Protein AF-A0AB35NIS7-F1 (afdb_monomer_lite)

Foldseek 3Di:
DDDDPVRVVVLLVVVLVLCLVLPLVPCNVPPPDDSCPCVVVSVVLVVCLLVVHDLVVQLVSQVCCCCPVVNHDDDPVSSVSSSVSSVVSNVVCVVPPNVVPD

Sequence (102 aa):
MRLTKELSRQRWSEMRDLWCEWDPIGVMSQDEWPRDEYDSYLGPTLRLLEADASADEIIKYLAFVEIEYIGMSDTVSASIQRQEFAQKLQNWYATKWHDTIS

Structure (mmCIF, N/CA/C/O backbone):
data_AF-A0AB35NIS7-F1
#
_entry.id   AF-A0AB35NIS7-F1
#
loop_
_atom_site.group_PDB
_atom_site.id
_atom_site.type_symbol
_atom_site.label_atom_id
_atom_site.label_alt_id
_atom_site.label_comp_id
_atom_site.label_asym_id
_atom_site.label_entity_id
_atom_site.label_seq_id
_atom_site.pdbx_PDB_ins_code
_atom_site.Cartn_x
_atom_site.Cartn_y
_atom_site.Cartn_z
_atom_site.occupancy
_atom_site.B_iso_or_equiv
_atom_site.auth_seq_id
_atom_site.auth_comp_id
_atom_site.auth_asym_id
_atom_site.auth_atom_id
_atom_site.pdbx_PDB_model_num
ATOM 1 N N . MET A 1 1 ? -14.916 -6.446 15.573 1.00 55.81 1 MET A N 1
ATOM 2 C CA . MET A 1 1 ? -16.131 -5.851 14.955 1.00 55.81 1 MET A CA 1
ATOM 3 C C . MET A 1 1 ? -16.107 -6.119 13.448 1.00 55.81 1 MET A C 1
ATOM 5 O O . MET A 1 1 ? -15.035 -6.111 12.862 1.00 55.81 1 MET A O 1
ATOM 9 N N . ARG A 1 2 ? -17.235 -6.442 12.791 1.00 68.50 2 ARG A N 1
ATOM 10 C CA . ARG A 1 2 ? -17.250 -6.627 11.321 1.00 68.50 2 ARG A CA 1
ATOM 11 C C . ARG A 1 2 ? -17.493 -5.282 10.644 1.00 68.50 2 ARG A C 1
ATOM 13 O O . ARG A 1 2 ? -18.482 -4.625 10.961 1.00 68.50 2 ARG A O 1
ATOM 20 N N . LEU A 1 3 ? -16.633 -4.912 9.696 1.00 80.44 3 LEU A N 1
ATOM 21 C CA . LEU A 1 3 ? -16.849 -3.738 8.853 1.00 80.44 3 LEU A CA 1
ATOM 22 C C . LEU A 1 3 ? -18.197 -3.829 8.133 1.00 80.44 3 LEU A C 1
ATOM 24 O O . LEU A 1 3 ? -18.606 -4.896 7.665 1.00 80.44 3 LEU A O 1
ATOM 28 N N . THR A 1 4 ? -18.879 -2.692 8.014 1.00 88.75 4 THR A N 1
ATOM 29 C CA . THR A 1 4 ? -20.036 -2.596 7.126 1.00 88.75 4 THR A CA 1
ATOM 30 C C . THR A 1 4 ? -19.573 -2.734 5.676 1.00 88.75 4 THR A C 1
ATOM 32 O O . THR A 1 4 ? -18.432 -2.426 5.329 1.00 88.75 4 THR A O 1
ATOM 35 N N . LYS A 1 5 ? -20.480 -3.157 4.791 1.00 88.00 5 LYS A N 1
ATOM 36 C CA . LYS A 1 5 ? -20.193 -3.277 3.353 1.00 88.00 5 LYS A CA 1
ATOM 37 C C . LYS A 1 5 ? -19.689 -1.964 2.741 1.00 88.00 5 LYS A C 1
ATOM 39 O O . LYS A 1 5 ? -18.883 -1.989 1.816 1.00 88.00 5 LYS A O 1
ATOM 44 N N . GLU A 1 6 ? -20.187 -0.835 3.234 1.00 90.31 6 GLU A N 1
ATOM 45 C CA . GLU A 1 6 ? -19.789 0.500 2.791 1.00 90.31 6 GLU A CA 1
ATOM 46 C C . GLU A 1 6 ? -18.353 0.826 3.205 1.00 90.31 6 GLU A C 1
ATOM 48 O O . GLU A 1 6 ? -17.540 1.157 2.345 1.00 90.31 6 GLU A O 1
ATOM 53 N N . LEU A 1 7 ? -18.001 0.593 4.472 1.00 90.62 7 LEU A N 1
ATOM 54 C CA . LEU A 1 7 ? -16.637 0.785 4.968 1.00 90.62 7 LEU A CA 1
ATOM 55 C C . LEU A 1 7 ? -15.637 -0.146 4.276 1.00 90.62 7 LEU A C 1
ATOM 57 O O . LEU A 1 7 ? -14.551 0.288 3.905 1.00 90.62 7 LEU A O 1
ATOM 61 N N . SER A 1 8 ? -16.006 -1.407 4.022 1.00 90.75 8 SER A N 1
ATOM 62 C CA . SER A 1 8 ? -15.149 -2.325 3.259 1.00 90.75 8 SER A CA 1
ATOM 63 C C . SER A 1 8 ? -14.872 -1.820 1.841 1.00 90.75 8 SER A C 1
ATOM 65 O O . SER A 1 8 ? -13.741 -1.925 1.371 1.00 90.75 8 SER A O 1
ATOM 67 N N . ARG A 1 9 ? -15.881 -1.256 1.161 1.00 92.38 9 ARG A N 1
ATOM 68 C CA . ARG A 1 9 ? -15.723 -0.670 -0.180 1.00 92.38 9 ARG A CA 1
ATOM 69 C C . ARG A 1 9 ? -14.863 0.586 -0.153 1.00 92.38 9 ARG A C 1
ATOM 71 O O . ARG A 1 9 ? -14.004 0.732 -1.016 1.00 92.38 9 ARG A O 1
ATOM 78 N N . GLN A 1 10 ? -15.076 1.459 0.830 1.00 94.38 10 GLN A N 1
ATOM 79 C CA . GLN A 1 10 ? -14.272 2.664 1.000 1.00 94.38 10 GLN A CA 1
ATOM 80 C C . GLN A 1 10 ? -12.806 2.303 1.244 1.00 94.38 10 GLN A C 1
ATOM 82 O O . GLN A 1 10 ? -11.937 2.784 0.527 1.00 94.38 10 GLN A O 1
ATOM 87 N N . ARG A 1 11 ? -12.534 1.393 2.184 1.00 94.25 11 ARG A N 1
ATOM 88 C CA . ARG A 1 11 ? -11.179 0.920 2.488 1.00 94.25 11 ARG A CA 1
ATOM 89 C C . ARG A 1 11 ? -10.479 0.339 1.262 1.00 94.25 11 ARG A C 1
ATOM 91 O O . ARG A 1 11 ? -9.312 0.631 1.030 1.00 94.25 11 ARG A O 1
ATOM 98 N N . TRP A 1 12 ? -11.200 -0.460 0.472 1.00 95.25 12 TRP A N 1
ATOM 99 C CA . TRP A 1 12 ? -10.678 -1.013 -0.778 1.00 95.25 12 TRP A CA 1
ATOM 100 C C . TRP A 1 12 ? -10.344 0.082 -1.794 1.00 95.25 12 TRP A C 1
ATOM 102 O O . TRP A 1 12 ? -9.266 0.062 -2.377 1.00 95.25 12 TRP A O 1
ATOM 112 N N . SER A 1 13 ? -11.243 1.055 -1.978 1.00 95.75 13 SER A N 1
ATOM 113 C CA . SER A 1 13 ? -11.024 2.176 -2.897 1.00 95.75 13 SER A CA 1
ATOM 114 C C . SER A 1 13 ? -9.829 3.032 -2.486 1.00 95.75 13 SER A C 1
ATOM 116 O O . SER A 1 13 ? -8.980 3.308 -3.320 1.00 95.75 13 SER A O 1
ATOM 118 N N . GLU A 1 14 ? -9.729 3.409 -1.210 1.00 96.25 14 GLU A N 1
ATOM 119 C CA . GLU A 1 14 ? -8.620 4.235 -0.720 1.00 96.25 14 GLU A CA 1
ATOM 120 C C . GLU A 1 14 ? -7.272 3.527 -0.885 1.00 96.25 14 GLU A C 1
ATOM 122 O O . GLU A 1 14 ? -6.284 4.144 -1.271 1.00 96.25 14 GLU A O 1
ATOM 127 N N . MET A 1 15 ? -7.220 2.219 -0.626 1.00 96.12 15 MET A N 1
ATOM 128 C CA . MET A 1 15 ? -5.984 1.472 -0.818 1.00 96.12 15 MET A CA 1
ATOM 129 C C . MET A 1 15 ? -5.627 1.306 -2.299 1.00 96.12 15 ME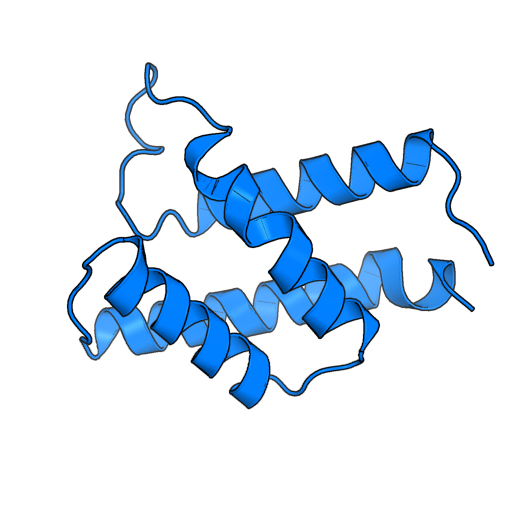T A C 1
ATOM 131 O O . MET A 1 15 ? -4.446 1.346 -2.632 1.00 96.12 15 MET A O 1
ATOM 135 N N . ARG A 1 16 ? -6.617 1.157 -3.190 1.00 96.25 16 ARG A N 1
ATOM 136 C CA . ARG A 1 16 ? -6.370 1.201 -4.637 1.00 96.25 16 ARG A CA 1
ATOM 137 C C . ARG A 1 16 ? -5.705 2.515 -5.025 1.00 96.25 16 ARG A C 1
ATOM 139 O O . ARG A 1 16 ? -4.697 2.488 -5.718 1.00 96.25 16 ARG A O 1
ATOM 146 N N . ASP A 1 17 ? -6.221 3.638 -4.532 1.00 95.81 17 ASP A N 1
ATOM 147 C CA . ASP A 1 17 ? -5.654 4.954 -4.829 1.00 95.81 17 ASP A CA 1
ATOM 148 C C . ASP A 1 17 ? -4.198 5.062 -4.334 1.00 95.81 17 ASP A C 1
ATOM 150 O O . ASP A 1 17 ? -3.345 5.578 -5.049 1.00 95.81 17 ASP A O 1
ATOM 154 N N . LEU A 1 18 ? -3.878 4.496 -3.161 1.00 96.69 18 LEU A N 1
ATOM 155 C CA . LEU A 1 18 ? -2.497 4.424 -2.663 1.00 96.69 18 LEU A CA 1
ATOM 156 C C . LEU A 1 18 ? -1.576 3.603 -3.581 1.00 96.69 18 LEU A C 1
ATOM 158 O O . LEU A 1 18 ? -0.442 4.015 -3.817 1.00 96.69 18 LEU A O 1
ATOM 162 N N . TRP A 1 19 ? -2.047 2.468 -4.102 1.00 96.25 19 TRP A N 1
ATOM 163 C CA . TRP A 1 19 ? -1.292 1.643 -5.053 1.00 96.25 19 TRP A CA 1
ATOM 164 C C . TRP A 1 19 ? -1.116 2.324 -6.412 1.00 96.25 19 TRP A C 1
ATOM 166 O O . TRP A 1 19 ? -0.025 2.277 -6.972 1.00 96.25 19 TRP A O 1
ATOM 176 N N . CYS A 1 20 ? -2.151 2.997 -6.917 1.00 94.31 20 CYS A N 1
ATOM 177 C CA . CYS A 1 20 ? -2.061 3.801 -8.135 1.00 94.31 20 CYS A CA 1
ATOM 178 C C . CYS A 1 20 ? -1.140 5.017 -7.983 1.00 94.31 20 CYS A C 1
ATOM 180 O O . CYS A 1 20 ? -0.640 5.510 -8.983 1.00 94.31 20 CYS A O 1
ATOM 182 N N . GLU A 1 21 ? -0.933 5.531 -6.771 1.00 94.44 21 GLU A N 1
ATOM 183 C CA . GLU A 1 21 ? 0.028 6.613 -6.536 1.00 94.44 21 GLU A CA 1
ATOM 184 C C . GLU A 1 21 ? 1.468 6.098 -6.459 1.00 94.44 21 GLU A C 1
ATOM 186 O O . GLU A 1 21 ? 2.382 6.784 -6.907 1.00 94.44 21 GLU A O 1
ATOM 191 N N . TRP A 1 22 ? 1.675 4.904 -5.892 1.00 94.81 22 TRP A N 1
ATOM 192 C CA . TRP A 1 22 ? 2.991 4.267 -5.900 1.00 94.81 22 TRP A CA 1
ATOM 193 C C . TRP A 1 22 ? 3.412 3.858 -7.314 1.00 94.81 22 TRP A C 1
ATOM 195 O O . TRP A 1 22 ? 4.543 4.127 -7.701 1.00 94.81 22 TRP A O 1
ATOM 205 N N . ASP A 1 23 ? 2.491 3.250 -8.068 1.00 92.88 23 ASP A N 1
ATOM 206 C CA . ASP A 1 23 ? 2.629 2.932 -9.492 1.00 92.88 23 ASP A CA 1
ATOM 207 C C . ASP A 1 23 ? 3.996 2.337 -9.882 1.00 92.88 23 ASP A C 1
ATOM 209 O O . ASP A 1 23 ? 4.733 2.932 -10.670 1.00 92.88 23 ASP A O 1
ATOM 213 N N . PRO A 1 24 ? 4.353 1.147 -9.369 1.00 88.81 24 PRO A N 1
ATOM 214 C CA . PRO A 1 24 ? 5.672 0.558 -9.601 1.00 88.81 24 PRO A CA 1
ATOM 215 C C . PRO A 1 24 ? 5.987 0.319 -11.089 1.00 88.81 24 PRO A C 1
ATOM 217 O O . PRO A 1 24 ? 7.154 0.258 -11.471 1.00 88.81 24 PRO A O 1
ATOM 220 N N . ILE A 1 25 ? 4.962 0.197 -11.941 1.00 87.88 25 ILE A N 1
ATOM 221 C CA . ILE A 1 25 ? 5.111 0.025 -13.395 1.00 87.88 25 ILE A CA 1
ATOM 222 C C . ILE A 1 25 ? 5.239 1.385 -14.113 1.00 87.88 25 ILE A C 1
ATOM 224 O O . ILE A 1 25 ? 5.824 1.460 -15.194 1.00 87.88 25 ILE A O 1
ATOM 228 N N . GLY A 1 26 ? 4.724 2.472 -13.530 1.00 87.44 26 GLY A N 1
ATOM 229 C CA . GLY A 1 26 ? 4.706 3.807 -14.141 1.00 87.44 26 GLY A CA 1
ATOM 230 C C . GLY A 1 26 ? 3.581 4.020 -15.165 1.00 87.44 26 GLY A C 1
ATOM 231 O O . GLY A 1 26 ? 3.684 4.890 -16.038 1.00 87.44 26 GLY A O 1
ATOM 232 N N . VAL A 1 27 ? 2.524 3.207 -15.119 1.00 87.69 27 VAL A N 1
ATOM 233 C CA . VAL A 1 27 ? 1.441 3.195 -16.119 1.00 87.69 27 VAL A CA 1
ATOM 234 C C . VAL A 1 27 ? 0.281 4.122 -15.774 1.00 87.69 27 VAL A C 1
ATOM 236 O O . VAL A 1 27 ? -0.475 4.489 -16.669 1.00 87.69 27 VAL A O 1
ATOM 239 N N . MET A 1 28 ? 0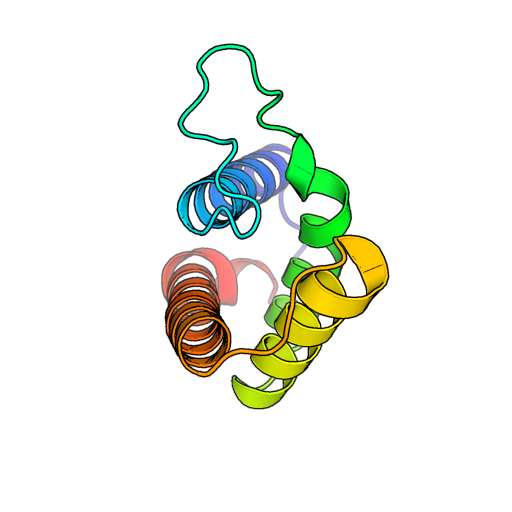.166 4.579 -14.526 1.00 89.06 28 MET A N 1
ATOM 240 C CA . MET A 1 28 ? -0.942 5.433 -14.070 1.00 89.06 28 MET A CA 1
ATOM 241 C C . MET A 1 28 ? -0.861 6.865 -14.611 1.00 89.06 28 MET A C 1
ATOM 243 O O . MET A 1 28 ? -1.818 7.626 -14.496 1.00 89.06 28 MET A O 1
ATOM 247 N N . SER A 1 29 ? 0.257 7.227 -15.249 1.00 85.38 29 SER A N 1
ATOM 248 C CA . SER A 1 29 ? 0.379 8.455 -16.044 1.00 85.38 29 SER A CA 1
ATOM 249 C C . SER A 1 29 ? -0.340 8.390 -17.402 1.00 85.38 29 SER A C 1
ATOM 251 O O . SER A 1 29 ? -0.477 9.417 -18.067 1.00 85.38 29 SER A O 1
ATOM 253 N N . GLN A 1 30 ? -0.791 7.205 -17.827 1.00 86.19 30 GLN A N 1
ATOM 254 C CA . GLN A 1 30 ? -1.505 6.993 -19.083 1.00 86.19 30 GLN A CA 1
ATOM 255 C C . GLN A 1 30 ? -3.016 6.980 -18.819 1.00 86.19 30 GLN A C 1
ATOM 257 O O . GLN A 1 30 ? -3.519 6.091 -18.136 1.00 86.19 30 GLN A O 1
ATOM 262 N N . ASP A 1 31 ? -3.751 7.934 -19.400 1.00 77.12 31 ASP A N 1
ATOM 263 C CA . ASP A 1 31 ? -5.194 8.126 -19.153 1.00 77.12 31 ASP A CA 1
ATOM 264 C C . ASP A 1 31 ? -6.065 6.894 -19.475 1.00 77.12 31 ASP A C 1
ATOM 266 O O . ASP A 1 31 ? -7.163 6.747 -18.938 1.00 77.12 31 ASP A O 1
ATOM 270 N N . GLU A 1 32 ? -5.595 6.005 -20.353 1.00 84.06 32 GLU A N 1
ATOM 271 C CA . GLU A 1 32 ? -6.327 4.808 -20.785 1.00 84.06 32 GLU A CA 1
ATOM 272 C C . GLU A 1 32 ? -6.009 3.560 -19.945 1.00 84.06 32 GLU A C 1
ATOM 274 O O . GLU A 1 32 ? -6.652 2.523 -20.134 1.00 84.06 32 GLU A O 1
ATOM 279 N N . TRP A 1 33 ? -5.040 3.628 -19.020 1.00 86.88 33 TRP A N 1
ATOM 280 C CA . TRP A 1 33 ? -4.649 2.452 -18.249 1.00 86.88 33 TRP A CA 1
ATOM 281 C C . TRP A 1 33 ? -5.696 2.105 -17.175 1.00 86.88 33 TRP A C 1
ATOM 283 O O . TRP A 1 33 ? -6.151 2.989 -16.438 1.00 86.88 33 TRP A O 1
ATOM 293 N N . PRO A 1 34 ? -6.094 0.826 -17.039 1.00 89.69 34 PRO A N 1
ATOM 294 C CA . PRO A 1 34 ? -7.059 0.423 -16.024 1.00 89.69 34 PRO A CA 1
ATOM 295 C C . PRO A 1 34 ? -6.551 0.697 -14.602 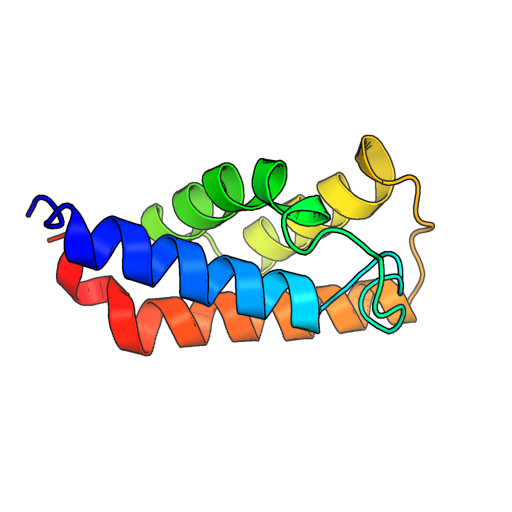1.00 89.69 34 PRO A C 1
ATOM 297 O O . PRO A 1 34 ? -5.484 0.239 -14.202 1.00 89.69 34 PRO A O 1
ATOM 300 N N . ARG A 1 35 ? -7.339 1.411 -13.785 1.00 86.81 35 ARG A N 1
ATOM 301 C CA . ARG A 1 35 ? -6.962 1.689 -12.381 1.00 86.81 35 ARG A CA 1
ATOM 302 C C . ARG A 1 35 ? -7.032 0.464 -11.468 1.00 86.81 35 ARG A C 1
ATOM 304 O O . ARG A 1 35 ? -6.617 0.541 -10.317 1.00 86.81 35 ARG A O 1
ATOM 311 N N . ASP A 1 36 ? -7.608 -0.634 -11.941 1.00 90.69 36 ASP A N 1
ATOM 312 C CA . ASP A 1 36 ? -7.665 -1.916 -11.242 1.00 90.69 36 ASP A CA 1
ATOM 313 C C . ASP A 1 36 ? -6.443 -2.808 -11.517 1.00 90.69 36 ASP A C 1
ATOM 315 O O . ASP A 1 36 ? -6.401 -3.921 -11.001 1.00 90.69 36 ASP A O 1
ATOM 319 N N . GLU A 1 37 ? -5.420 -2.312 -12.230 1.00 91.88 37 GLU A N 1
ATOM 320 C CA . GLU A 1 37 ? -4.143 -3.011 -12.481 1.00 91.88 37 GLU A CA 1
ATOM 321 C C . GLU A 1 37 ? -3.565 -3.670 -11.217 1.00 91.88 37 GLU A C 1
ATOM 323 O O . GLU A 1 37 ? -3.074 -4.796 -11.241 1.00 91.88 37 GLU A O 1
ATOM 328 N N . TYR A 1 38 ? -3.666 -2.980 -10.080 1.00 93.50 38 TYR A N 1
ATOM 329 C CA . TYR A 1 38 ? -3.071 -3.410 -8.817 1.00 93.50 38 TYR A CA 1
ATOM 330 C C . TYR A 1 38 ? -4.047 -4.143 -7.875 1.00 93.50 38 TYR A C 1
ATOM 332 O O . TYR A 1 38 ? -3.661 -4.526 -6.765 1.00 93.50 38 TYR A O 1
ATOM 340 N N . ASP A 1 39 ? -5.300 -4.387 -8.290 1.00 94.56 39 ASP A N 1
ATOM 341 C CA . ASP A 1 39 ? -6.362 -4.940 -7.430 1.00 94.56 39 ASP A CA 1
ATOM 342 C C . ASP A 1 39 ? -6.019 -6.315 -6.834 1.00 94.56 39 ASP A C 1
ATOM 344 O O . ASP A 1 39 ? -6.429 -6.631 -5.712 1.00 94.56 39 ASP A O 1
ATOM 348 N N . SER A 1 40 ? -5.234 -7.134 -7.539 1.00 94.56 40 SER A N 1
ATOM 349 C CA . SER A 1 40 ? -4.811 -8.453 -7.051 1.00 94.56 40 SER A CA 1
ATOM 350 C C . SER A 1 40 ? -3.907 -8.383 -5.818 1.00 94.56 40 SER A C 1
ATOM 352 O O . SER A 1 40 ? -3.884 -9.326 -5.022 1.00 94.56 40 SER A O 1
ATOM 354 N N . TYR A 1 41 ? -3.189 -7.274 -5.625 1.00 95.00 41 TYR A N 1
ATOM 355 C CA . TYR A 1 41 ? -2.224 -7.100 -4.535 1.00 95.00 41 TYR A CA 1
ATOM 356 C C . TYR A 1 41 ? -2.835 -6.431 -3.303 1.00 95.00 41 TYR A C 1
ATOM 358 O O . TYR A 1 41 ? -2.341 -6.625 -2.191 1.00 95.00 41 TYR A O 1
ATOM 366 N N . LEU A 1 42 ? -3.965 -5.743 -3.479 1.00 95.44 42 LEU A N 1
ATOM 367 C CA . LEU A 1 42 ? -4.720 -5.073 -2.423 1.00 95.44 42 LEU A CA 1
ATOM 368 C C . LEU A 1 42 ? -5.107 -6.026 -1.286 1.00 95.44 42 LEU A C 1
ATOM 370 O O . LEU A 1 42 ? -4.836 -5.767 -0.114 1.00 95.44 42 LEU A O 1
ATOM 374 N N . GLY A 1 43 ? -5.718 -7.163 -1.621 1.00 95.31 43 GLY A N 1
ATOM 375 C CA . GLY A 1 43 ? -6.174 -8.139 -0.628 1.00 95.31 43 GLY A CA 1
ATOM 376 C C . GLY A 1 43 ? -5.052 -8.646 0.291 1.00 95.31 43 GLY A C 1
ATOM 377 O O . GLY A 1 43 ? -5.200 -8.574 1.513 1.00 95.31 43 GLY A O 1
ATOM 378 N N . PRO A 1 44 ? -3.935 -9.165 -0.252 1.00 96.56 44 PRO A N 1
ATOM 379 C CA . PRO A 1 44 ? -2.790 -9.549 0.567 1.00 96.56 44 PRO A CA 1
ATOM 380 C C . PRO A 1 44 ? -2.166 -8.384 1.354 1.00 96.56 44 PRO A C 1
ATOM 382 O O . PRO A 1 44 ? -1.830 -8.587 2.519 1.00 96.56 44 PRO A O 1
ATOM 385 N N . THR A 1 45 ? -2.076 -7.173 0.788 1.00 96.44 45 THR A N 1
ATOM 386 C CA . THR A 1 45 ? -1.584 -5.989 1.518 1.00 96.44 45 THR A CA 1
ATOM 387 C C . THR A 1 45 ? -2.448 -5.658 2.728 1.00 96.44 45 THR A C 1
ATOM 389 O O . THR A 1 45 ? -1.910 -5.449 3.813 1.00 96.44 45 THR A O 1
ATOM 392 N N . LEU A 1 46 ? -3.779 -5.672 2.586 1.00 94.75 46 LEU A N 1
ATOM 393 C CA . LEU A 1 46 ? -4.678 -5.479 3.729 1.00 94.75 46 LEU A CA 1
ATOM 394 C C . LEU A 1 46 ? -4.455 -6.527 4.802 1.00 94.75 46 LEU A C 1
ATOM 396 O O . LEU A 1 46 ? -4.410 -6.168 5.967 1.00 94.75 46 LEU A O 1
ATOM 400 N N . ARG A 1 47 ? -4.287 -7.800 4.434 1.00 94.44 47 ARG A N 1
ATOM 401 C CA . ARG A 1 47 ? -4.065 -8.860 5.426 1.00 94.44 47 ARG A CA 1
ATOM 402 C C . ARG A 1 47 ? -2.792 -8.645 6.240 1.00 94.44 47 ARG A C 1
ATOM 404 O O . ARG A 1 47 ? -2.791 -8.967 7.419 1.00 94.44 47 ARG A O 1
ATOM 411 N N . LEU A 1 48 ? -1.733 -8.108 5.632 1.00 96.19 48 LEU A N 1
ATOM 412 C CA . LEU A 1 48 ? -0.512 -7.749 6.359 1.00 96.19 48 LEU A CA 1
ATOM 413 C C . LEU A 1 48 ? -0.775 -6.610 7.351 1.00 96.19 48 LEU A C 1
ATOM 415 O O . LEU A 1 48 ? -0.381 -6.707 8.507 1.00 96.19 48 LEU A O 1
ATOM 419 N N . LEU A 1 49 ? -1.494 -5.569 6.926 1.00 95.12 49 LEU A N 1
ATOM 420 C CA . LEU A 1 49 ? -1.857 -4.445 7.795 1.00 95.12 49 LEU A CA 1
ATOM 421 C C . LEU A 1 49 ? -2.795 -4.872 8.937 1.00 95.12 49 LEU A C 1
ATOM 423 O O . LEU A 1 49 ? -2.597 -4.475 10.077 1.00 95.12 49 LEU A O 1
ATOM 427 N N . GLU A 1 50 ? -3.784 -5.719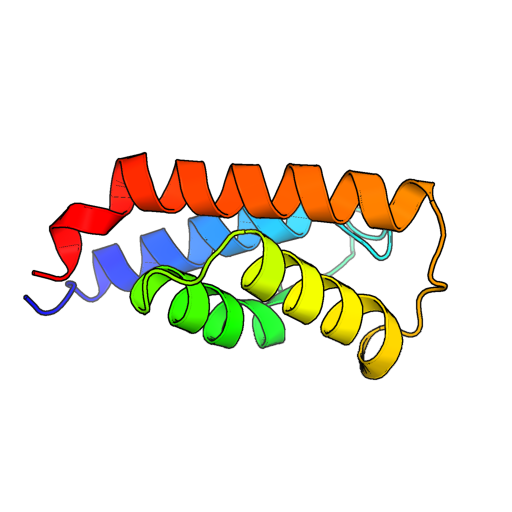 8.648 1.00 93.00 50 GLU A N 1
ATOM 428 C CA . GLU A 1 50 ? -4.719 -6.283 9.632 1.00 93.00 50 GLU A CA 1
ATOM 429 C C . GLU A 1 50 ? -4.036 -7.217 10.640 1.00 93.00 50 GLU A C 1
ATOM 431 O O . GLU A 1 50 ? -4.549 -7.402 11.740 1.00 93.00 50 GLU A O 1
ATOM 436 N N . ALA A 1 51 ? -2.897 -7.804 10.271 1.00 93.31 51 ALA A N 1
ATOM 437 C CA . ALA A 1 51 ? -2.078 -8.639 11.143 1.00 93.31 51 ALA A CA 1
ATOM 438 C C . ALA A 1 51 ? -1.018 -7.842 11.928 1.00 93.31 51 ALA A C 1
ATOM 440 O O . ALA A 1 51 ? -0.148 -8.460 12.539 1.00 93.31 51 ALA A O 1
ATOM 441 N N . ASP A 1 52 ? -1.061 -6.503 11.882 1.00 92.81 52 ASP A N 1
ATOM 442 C CA . ASP A 1 52 ? -0.050 -5.607 12.459 1.00 92.81 52 ASP A CA 1
ATOM 443 C C . ASP A 1 52 ? 1.385 -5.972 12.021 1.00 92.81 52 ASP A C 1
ATOM 445 O O . ASP A 1 52 ? 2.337 -5.917 12.804 1.00 92.81 52 ASP A O 1
ATOM 449 N N . ALA A 1 53 ? 1.549 -6.356 10.748 1.00 94.75 53 ALA A N 1
ATOM 450 C CA . ALA A 1 53 ? 2.852 -6.692 10.189 1.00 94.75 53 ALA A CA 1
ATOM 451 C C . ALA A 1 53 ? 3.834 -5.514 10.304 1.00 94.75 53 ALA A C 1
ATOM 453 O O . ALA A 1 53 ? 3.490 -4.339 10.112 1.00 94.75 53 ALA A O 1
ATOM 454 N N . SER A 1 54 ? 5.092 -5.848 10.575 1.00 94.62 54 SER A N 1
ATOM 455 C CA . SER A 1 54 ? 6.181 -4.878 10.639 1.00 94.62 54 SER A CA 1
ATOM 456 C C . SER A 1 54 ? 6.432 -4.216 9.279 1.00 94.62 54 SER A C 1
ATOM 458 O O . SER A 1 54 ? 6.112 -4.766 8.221 1.00 94.62 54 SER A O 1
ATOM 460 N N . ALA A 1 55 ? 7.064 -3.037 9.294 1.00 93.88 55 ALA A N 1
ATOM 461 C CA . ALA A 1 55 ? 7.441 -2.341 8.063 1.00 93.88 55 ALA A CA 1
ATOM 462 C C . ALA A 1 55 ? 8.302 -3.237 7.153 1.00 93.88 55 ALA A C 1
ATOM 464 O O . ALA A 1 55 ? 8.066 -3.301 5.950 1.00 93.88 55 ALA A O 1
ATOM 465 N N . ASP A 1 56 ? 9.236 -3.998 7.734 1.00 95.94 56 ASP A N 1
ATOM 466 C CA . ASP A 1 56 ? 10.099 -4.929 7.001 1.00 95.94 56 ASP A CA 1
ATOM 467 C C . ASP A 1 56 ? 9.320 -6.055 6.307 1.00 95.94 56 ASP A C 1
ATOM 469 O O . ASP A 1 56 ? 9.680 -6.466 5.204 1.00 95.94 56 ASP A O 1
ATOM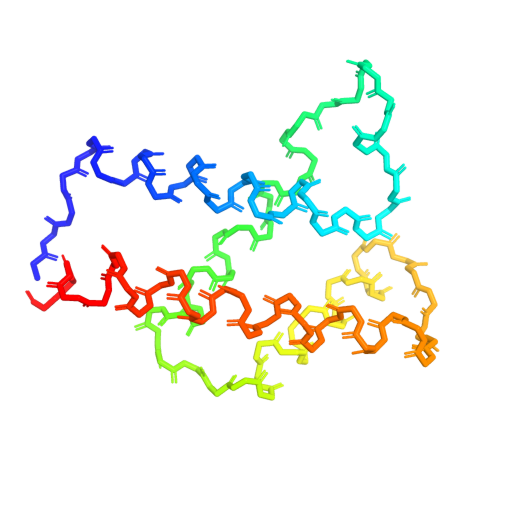 473 N N . GLU A 1 57 ? 8.260 -6.576 6.926 1.00 97.19 57 GLU A N 1
ATOM 474 C CA . GLU A 1 57 ? 7.406 -7.604 6.315 1.00 97.19 57 GLU A CA 1
ATOM 475 C C . GLU A 1 57 ? 6.611 -7.046 5.136 1.00 97.19 57 GLU A C 1
ATOM 477 O O . GLU A 1 57 ? 6.530 -7.691 4.088 1.00 97.19 57 GLU A O 1
ATOM 482 N N . ILE A 1 58 ? 6.089 -5.825 5.272 1.00 97.50 58 ILE A N 1
ATOM 483 C CA . ILE A 1 58 ? 5.395 -5.132 4.184 1.00 97.50 58 ILE A CA 1
ATOM 484 C C . ILE A 1 58 ? 6.374 -4.853 3.038 1.00 97.50 58 ILE A C 1
ATOM 486 O O . ILE A 1 58 ? 6.072 -5.189 1.896 1.00 97.50 58 ILE A O 1
ATOM 490 N N . ILE A 1 59 ? 7.571 -4.329 3.321 1.00 97.50 59 ILE A N 1
ATOM 491 C CA . ILE A 1 59 ? 8.607 -4.061 2.309 1.00 97.50 59 ILE A CA 1
ATOM 492 C C . ILE A 1 59 ? 9.003 -5.343 1.570 1.00 97.50 59 ILE A C 1
ATOM 494 O O . ILE A 1 59 ? 9.095 -5.335 0.342 1.00 97.50 59 ILE A O 1
ATOM 498 N N . LYS A 1 60 ? 9.206 -6.455 2.289 1.00 97.19 60 LYS A N 1
ATOM 499 C CA . LYS A 1 60 ? 9.516 -7.759 1.679 1.00 97.19 60 LYS A CA 1
ATOM 500 C C . LYS A 1 60 ? 8.400 -8.233 0.756 1.00 97.19 60 LYS A C 1
ATOM 502 O O . LYS A 1 60 ? 8.687 -8.723 -0.332 1.00 97.19 60 LYS A O 1
ATOM 507 N N . TYR A 1 61 ? 7.142 -8.071 1.164 1.00 97.50 61 TYR A N 1
ATOM 508 C CA . TYR A 1 61 ? 6.002 -8.392 0.311 1.00 97.50 61 TYR A CA 1
ATOM 509 C C . TYR A 1 61 ? 5.949 -7.498 -0.938 1.00 97.50 61 TYR A C 1
ATOM 511 O O . TYR A 1 61 ? 5.768 -8.012 -2.038 1.00 97.50 61 TYR A O 1
ATOM 519 N N . LEU A 1 62 ? 6.157 -6.185 -0.797 1.00 97.12 62 LEU A N 1
ATOM 520 C CA . LEU A 1 62 ? 6.178 -5.255 -1.932 1.00 97.12 62 LEU A CA 1
ATOM 521 C C . LEU A 1 62 ? 7.298 -5.594 -2.923 1.00 97.12 62 LEU A C 1
ATOM 523 O O . LEU A 1 62 ? 7.060 -5.613 -4.127 1.00 97.12 62 LEU A O 1
ATOM 527 N N . ALA A 1 63 ? 8.491 -5.931 -2.422 1.00 96.50 63 ALA A N 1
ATOM 528 C CA . ALA A 1 63 ? 9.605 -6.380 -3.254 1.00 96.50 63 ALA A CA 1
ATOM 529 C C . ALA A 1 63 ? 9.270 -7.679 -3.996 1.00 96.50 63 ALA A C 1
ATOM 531 O O . ALA A 1 63 ? 9.537 -7.795 -5.187 1.00 96.50 63 ALA A O 1
ATOM 532 N N . PHE A 1 64 ? 8.637 -8.636 -3.315 1.00 96.12 64 PHE A N 1
ATOM 533 C CA . PHE A 1 64 ? 8.177 -9.879 -3.930 1.00 96.12 64 PHE A CA 1
ATOM 534 C C . PHE A 1 64 ? 7.145 -9.630 -5.040 1.00 96.12 64 PHE A C 1
ATOM 536 O O . PHE A 1 64 ? 7.259 -10.218 -6.110 1.00 96.12 64 PHE A O 1
ATOM 543 N N . VAL A 1 65 ? 6.175 -8.734 -4.830 1.00 95.25 65 VAL A N 1
ATOM 544 C CA . VAL A 1 65 ? 5.200 -8.350 -5.868 1.00 95.25 65 VAL A CA 1
ATOM 545 C C . VAL A 1 65 ? 5.894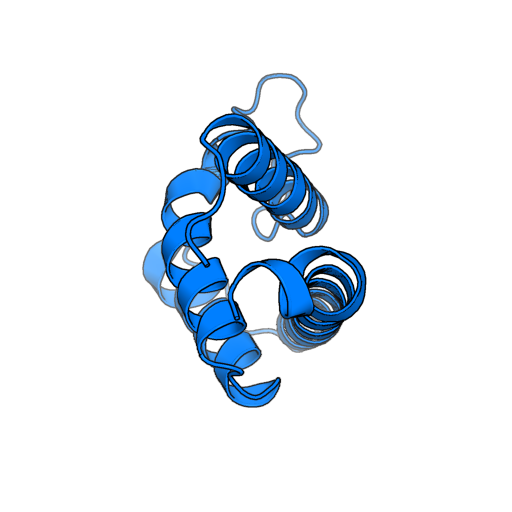 -7.733 -7.080 1.00 95.25 65 VAL A C 1
ATOM 547 O O . VAL A 1 65 ? 5.686 -8.194 -8.202 1.00 95.25 65 VAL A O 1
ATOM 550 N N . GLU A 1 66 ? 6.741 -6.728 -6.862 1.00 93.88 66 GLU A N 1
ATOM 551 C CA . GLU A 1 66 ? 7.455 -6.052 -7.946 1.00 93.88 66 GLU A CA 1
ATOM 552 C C . GLU A 1 66 ? 8.342 -6.999 -8.751 1.00 93.88 66 GLU A C 1
ATOM 554 O O . GLU A 1 66 ? 8.338 -6.942 -9.976 1.00 93.88 66 GLU A O 1
ATOM 559 N N . ILE A 1 67 ? 9.098 -7.869 -8.087 1.00 94.62 67 ILE A N 1
ATOM 560 C CA . ILE A 1 67 ? 10.106 -8.696 -8.756 1.00 94.62 67 ILE A CA 1
ATOM 561 C C . ILE A 1 67 ? 9.464 -9.933 -9.388 1.00 94.62 67 ILE A C 1
ATOM 563 O O . ILE A 1 67 ? 9.713 -10.221 -10.555 1.00 94.62 67 ILE A O 1
ATOM 567 N N . GLU A 1 68 ? 8.620 -10.652 -8.647 1.00 93.88 68 GLU A N 1
ATOM 568 C CA . GLU A 1 68 ? 8.146 -11.979 -9.063 1.00 93.88 68 GLU A CA 1
ATOM 569 C C . GLU A 1 68 ? 6.837 -11.938 -9.858 1.00 93.88 68 GLU A C 1
ATOM 571 O O . GLU A 1 68 ? 6.623 -12.797 -10.711 1.00 93.88 68 GLU A O 1
ATOM 576 N N . TYR A 1 69 ? 5.955 -10.964 -9.604 1.00 91.69 69 TYR A N 1
ATOM 577 C CA . TYR A 1 69 ? 4.680 -10.856 -10.330 1.00 91.69 69 TYR A CA 1
ATOM 578 C C . TYR A 1 69 ? 4.714 -9.806 -11.433 1.00 91.69 69 TYR A C 1
ATOM 580 O O . TYR A 1 69 ? 4.165 -10.043 -12.506 1.00 91.69 69 TYR A O 1
ATOM 588 N N . ILE A 1 70 ? 5.349 -8.661 -11.179 1.00 91.44 70 ILE A N 1
ATOM 589 C CA . ILE A 1 70 ? 5.430 -7.569 -12.157 1.00 91.44 70 ILE A CA 1
ATOM 590 C C . ILE A 1 70 ? 6.658 -7.734 -13.070 1.00 91.44 70 ILE A C 1
ATOM 592 O O . ILE A 1 70 ? 6.580 -7.442 -14.261 1.00 91.44 70 ILE A O 1
ATOM 596 N N . GLY A 1 71 ? 7.779 -8.242 -12.547 1.00 92.38 71 GLY A N 1
ATOM 597 C CA . GLY A 1 71 ? 9.021 -8.425 -13.308 1.00 92.38 71 GLY A CA 1
ATOM 598 C C . GLY A 1 71 ? 9.959 -7.212 -13.283 1.00 92.38 71 GLY A C 1
ATOM 599 O O . GLY A 1 71 ? 10.782 -7.044 -14.184 1.00 92.38 71 GLY A O 1
ATOM 600 N N . MET A 1 72 ? 9.843 -6.354 -12.268 1.00 91.50 72 MET A N 1
ATOM 601 C CA . MET A 1 72 ? 10.721 -5.204 -12.061 1.00 91.50 72 MET A CA 1
ATOM 602 C C . MET A 1 72 ? 12.077 -5.623 -11.488 1.00 91.50 72 MET A C 1
ATOM 604 O O . MET A 1 72 ? 12.226 -6.643 -10.817 1.00 91.50 72 MET A O 1
ATOM 608 N N . SER A 1 73 ? 13.095 -4.801 -11.738 1.00 90.19 73 SER A N 1
ATOM 609 C CA . SER A 1 73 ? 14.441 -5.034 -11.211 1.00 90.19 73 SER A CA 1
ATOM 610 C C . SER A 1 73 ? 14.597 -4.481 -9.798 1.00 90.19 73 SER A C 1
ATOM 612 O O . SER A 1 73 ? 14.133 -3.381 -9.492 1.00 90.19 73 SER A O 1
ATOM 614 N N . ASP A 1 74 ? 15.331 -5.206 -8.954 1.00 91.81 74 ASP A N 1
ATOM 615 C CA . ASP A 1 74 ? 15.668 -4.729 -7.618 1.00 91.81 74 ASP A CA 1
ATOM 616 C C . ASP A 1 74 ? 16.777 -3.674 -7.685 1.00 91.81 74 ASP A C 1
ATOM 618 O O . ASP A 1 74 ? 17.958 -3.972 -7.874 1.00 91.81 74 ASP A O 1
ATOM 622 N N . THR A 1 75 ? 16.379 -2.408 -7.587 1.00 93.56 75 THR A N 1
ATOM 623 C CA . THR A 1 75 ? 17.288 -1.260 -7.623 1.00 93.56 75 THR A CA 1
ATOM 624 C C . THR A 1 75 ? 17.226 -0.494 -6.311 1.00 93.56 75 THR A C 1
ATOM 626 O O . THR A 1 75 ? 16.233 -0.544 -5.586 1.00 93.56 75 THR A O 1
ATOM 629 N N . VAL A 1 76 ? 18.265 0.296 -6.028 1.00 92.94 76 VAL A N 1
ATOM 630 C CA . VAL A 1 76 ? 18.281 1.182 -4.853 1.00 92.94 76 VAL A CA 1
ATOM 631 C C . VAL A 1 76 ? 17.080 2.135 -4.859 1.00 92.94 76 VAL A C 1
ATOM 633 O O . VAL A 1 76 ? 16.468 2.349 -3.818 1.00 92.94 76 VAL A O 1
ATOM 636 N N . SER A 1 77 ? 16.701 2.666 -6.027 1.00 92.75 77 SER A N 1
ATOM 637 C CA . SER A 1 77 ? 15.532 3.544 -6.142 1.00 92.75 77 SER A CA 1
ATOM 638 C C . SER A 1 77 ? 14.230 2.802 -5.834 1.00 92.75 77 SER A C 1
ATOM 640 O O . SER A 1 77 ? 13.441 3.301 -5.037 1.00 92.75 77 SER A O 1
ATOM 642 N N . ALA A 1 78 ? 14.037 1.597 -6.382 1.00 92.44 78 ALA A N 1
ATOM 643 C CA . ALA A 1 78 ? 12.861 0.779 -6.085 1.00 92.44 78 ALA A CA 1
ATOM 644 C C . ALA A 1 78 ? 12.782 0.434 -4.588 1.00 92.44 78 ALA A C 1
ATOM 646 O O . ALA A 1 78 ? 11.728 0.556 -3.971 1.00 92.44 78 ALA A O 1
ATOM 647 N N . SER A 1 79 ? 13.914 0.103 -3.957 1.00 93.75 79 SER A N 1
ATOM 648 C CA . SER A 1 79 ? 13.964 -0.147 -2.513 1.00 93.75 79 SER A CA 1
ATOM 649 C C . SER A 1 79 ? 13.541 1.068 -1.679 1.00 93.75 79 SER A C 1
ATOM 651 O O . SER A 1 79 ? 12.858 0.886 -0.673 1.00 93.75 79 SER A O 1
ATOM 653 N N . ILE A 1 80 ? 13.938 2.287 -2.062 1.00 95.38 80 ILE A N 1
ATOM 654 C CA . ILE A 1 80 ? 13.523 3.518 -1.366 1.00 95.38 80 ILE A CA 1
ATOM 655 C C . ILE A 1 80 ? 12.015 3.735 -1.540 1.00 95.38 80 ILE A C 1
ATOM 657 O O . ILE A 1 80 ? 11.312 3.938 -0.553 1.00 95.38 80 ILE A O 1
ATOM 661 N N . GLN A 1 81 ? 11.502 3.593 -2.764 1.00 95.25 81 GLN A N 1
ATOM 662 C CA . GLN A 1 81 ? 10.072 3.753 -3.050 1.00 95.25 81 GLN A CA 1
ATOM 663 C C . GLN A 1 81 ? 9.212 2.747 -2.267 1.00 95.25 81 GLN A C 1
ATOM 665 O O . GLN A 1 81 ? 8.189 3.124 -1.698 1.00 95.25 81 GLN A O 1
ATOM 670 N N . ARG A 1 82 ? 9.650 1.485 -2.138 1.00 96.44 82 ARG A N 1
ATOM 671 C CA . ARG A 1 82 ? 8.969 0.485 -1.291 1.00 96.44 82 ARG A CA 1
ATOM 672 C C . ARG A 1 82 ? 8.925 0.889 0.176 1.00 96.44 82 ARG A C 1
ATOM 674 O O . ARG A 1 82 ? 7.914 0.654 0.831 1.00 96.44 82 ARG A O 1
ATOM 681 N N . GLN A 1 83 ? 10.013 1.447 0.708 1.00 97.06 83 GLN A N 1
ATOM 682 C CA . GLN A 1 83 ? 10.073 1.893 2.103 1.00 97.06 83 GLN A CA 1
ATOM 683 C C . GLN A 1 83 ? 9.096 3.043 2.352 1.00 97.06 83 GLN A C 1
ATOM 685 O O . GLN A 1 83 ? 8.313 2.995 3.302 1.00 97.06 83 GLN A O 1
ATOM 690 N N . GLU A 1 84 ? 9.097 4.044 1.471 1.00 96.56 84 GLU A N 1
ATOM 691 C CA . GLU A 1 84 ? 8.166 5.173 1.531 1.00 96.56 84 GLU A CA 1
ATOM 692 C C . GLU A 1 84 ? 6.712 4.698 1.425 1.00 96.56 84 GLU A C 1
ATOM 694 O O . GLU A 1 84 ? 5.858 5.096 2.225 1.00 96.56 84 GLU A O 1
ATOM 699 N N . PHE A 1 85 ? 6.438 3.783 0.493 1.00 97.31 85 PHE A N 1
ATOM 700 C CA . PHE A 1 85 ? 5.105 3.230 0.302 1.00 97.31 85 PHE A CA 1
ATOM 701 C C . PHE A 1 85 ? 4.638 2.391 1.499 1.00 97.31 85 PHE A C 1
ATOM 703 O O . PHE A 1 85 ? 3.515 2.573 1.973 1.00 97.31 85 PHE A O 1
ATOM 710 N N . ALA A 1 86 ? 5.498 1.534 2.056 1.00 97.56 86 ALA A N 1
ATOM 711 C CA . ALA A 1 86 ? 5.189 0.753 3.253 1.00 97.56 86 ALA A CA 1
ATOM 712 C C . ALA A 1 86 ? 4.847 1.654 4.449 1.00 97.56 86 ALA A C 1
ATOM 714 O O . ALA A 1 86 ? 3.832 1.435 5.117 1.00 97.56 86 ALA A O 1
ATOM 715 N N . GLN A 1 87 ? 5.630 2.714 4.677 1.00 96.56 87 GLN A N 1
ATOM 716 C CA . GLN A 1 87 ? 5.354 3.679 5.743 1.00 96.56 87 GLN A CA 1
ATOM 717 C C . GLN A 1 87 ? 4.012 4.387 5.527 1.00 96.56 87 GLN A C 1
ATOM 719 O O . GLN A 1 87 ? 3.250 4.602 6.475 1.00 96.56 87 GLN A O 1
ATOM 724 N N . LYS A 1 88 ? 3.695 4.734 4.277 1.00 96.62 88 LYS A N 1
ATOM 725 C CA . LYS A 1 88 ? 2.426 5.366 3.919 1.00 96.62 88 LYS A CA 1
ATOM 726 C C . LYS A 1 88 ? 1.233 4.440 4.156 1.00 96.62 88 LYS A C 1
ATOM 728 O O . LYS A 1 88 ? 0.239 4.888 4.727 1.00 96.62 88 LYS A O 1
ATOM 733 N N . LEU A 1 89 ? 1.339 3.164 3.778 1.00 96.88 89 LEU A N 1
ATOM 734 C CA . LEU A 1 89 ? 0.320 2.141 4.034 1.00 96.88 89 LEU A CA 1
ATOM 735 C C . LEU A 1 89 ? 0.058 1.975 5.534 1.00 96.88 89 LEU A C 1
ATOM 737 O O . LEU A 1 89 ? -1.097 2.003 5.962 1.00 96.88 89 LEU A O 1
ATOM 741 N N . GLN A 1 90 ? 1.120 1.862 6.335 1.00 95.50 90 GLN A N 1
ATOM 742 C CA . GLN A 1 90 ? 0.999 1.746 7.788 1.00 95.50 90 GLN A CA 1
ATOM 743 C C . GLN A 1 90 ? 0.351 2.988 8.403 1.00 95.50 90 GLN A C 1
ATOM 745 O O . GLN A 1 90 ? -0.587 2.860 9.186 1.00 95.50 90 GLN A O 1
ATOM 750 N N . ASN A 1 91 ? 0.781 4.188 8.005 1.00 95.56 91 ASN A N 1
ATOM 751 C CA . ASN A 1 91 ? 0.198 5.436 8.500 1.00 95.56 91 ASN A CA 1
ATOM 752 C C . ASN A 1 91 ? -1.286 5.555 8.131 1.00 95.56 91 ASN A C 1
ATOM 754 O O . ASN A 1 91 ? -2.113 5.901 8.975 1.00 95.56 91 ASN A O 1
ATOM 758 N N . TRP A 1 92 ? -1.649 5.250 6.885 1.00 96.06 92 TRP A N 1
ATOM 759 C CA . TRP A 1 92 ? -3.042 5.257 6.438 1.00 96.06 92 TRP A CA 1
ATOM 760 C C . TRP A 1 92 ? -3.901 4.275 7.243 1.00 96.06 92 TRP A C 1
ATOM 762 O O . TRP A 1 92 ? -4.989 4.634 7.698 1.00 96.06 92 TRP A O 1
ATOM 772 N N . TYR A 1 93 ? -3.403 3.061 7.475 1.00 95.00 93 TYR A N 1
ATOM 773 C CA . TYR A 1 93 ? -4.131 2.054 8.237 1.00 95.00 93 TYR A CA 1
ATOM 774 C C . TYR A 1 93 ? -4.279 2.446 9.713 1.00 95.00 93 TYR A C 1
ATOM 776 O O . TYR A 1 93 ? -5.390 2.431 10.242 1.00 95.00 93 TYR A O 1
ATOM 784 N N . ALA A 1 94 ? -3.191 2.884 10.352 1.00 92.38 94 ALA A N 1
ATOM 785 C CA . ALA A 1 94 ? -3.174 3.323 11.746 1.00 92.38 94 ALA A CA 1
ATOM 786 C C . ALA A 1 94 ? -4.135 4.494 12.004 1.00 92.38 94 ALA A C 1
ATOM 788 O O . ALA A 1 94 ? -4.841 4.514 13.007 1.00 92.38 94 ALA A O 1
ATOM 789 N N . THR A 1 95 ? -4.186 5.462 11.085 1.00 92.25 95 THR A N 1
ATOM 790 C CA . THR A 1 95 ? -4.983 6.687 11.260 1.00 92.25 95 THR A CA 1
ATOM 791 C C . THR A 1 95 ? -6.470 6.509 10.978 1.00 92.25 95 THR A C 1
ATOM 793 O O . THR A 1 95 ? -7.280 7.223 11.566 1.00 92.25 95 THR A O 1
ATOM 796 N N . LYS A 1 96 ? -6.847 5.603 10.068 1.00 89.88 96 LYS A N 1
ATOM 797 C CA . LYS A 1 96 ? -8.237 5.487 9.597 1.00 89.88 96 LYS A CA 1
ATOM 798 C C . LYS A 1 96 ? -8.923 4.161 9.908 1.00 89.88 96 LYS A C 1
ATOM 800 O O . LYS A 1 96 ? -10.151 4.126 9.939 1.00 89.88 96 LYS A O 1
ATOM 805 N N . TRP A 1 97 ? -8.171 3.076 10.084 1.00 89.81 97 TRP A N 1
ATOM 806 C CA . TRP A 1 97 ? -8.729 1.721 10.020 1.00 89.81 97 TRP A CA 1
ATOM 807 C C . TRP A 1 97 ? -8.366 0.825 11.207 1.00 89.81 97 TRP A C 1
ATOM 809 O O . TRP A 1 97 ? -9.089 -0.142 11.441 1.00 89.81 97 TRP A O 1
ATOM 819 N N . HIS A 1 98 ? -7.337 1.152 11.992 1.00 79.19 98 HIS A N 1
ATOM 820 C CA . HIS A 1 98 ? -6.869 0.323 13.111 1.00 79.19 98 HIS A CA 1
ATOM 821 C C . HIS A 1 98 ? -7.980 -0.006 14.128 1.00 79.19 98 HIS A C 1
ATOM 823 O O . HIS A 1 98 ? -8.243 -1.175 14.405 1.00 79.19 98 HIS A O 1
ATOM 829 N N . ASP A 1 99 ? -8.742 0.996 14.574 1.00 77.81 99 ASP A N 1
ATOM 830 C CA . ASP A 1 99 ? -9.812 0.804 15.569 1.00 77.81 99 ASP A CA 1
ATOM 831 C C . ASP A 1 99 ? -11.102 0.194 14.993 1.00 77.81 99 ASP A C 1
ATOM 833 O O . ASP A 1 99 ? -12.038 -0.135 15.722 1.00 77.81 99 ASP A O 1
ATOM 837 N N . THR A 1 100 ? -11.190 0.033 13.671 1.00 69.75 100 THR A N 1
ATOM 838 C CA . THR A 1 100 ? -12.435 -0.400 13.014 1.00 69.75 100 THR A CA 1
ATOM 839 C C . THR A 1 100 ? -12.631 -1.919 13.005 1.00 69.75 100 THR A C 1
ATOM 841 O O . THR A 1 100 ? -13.710 -2.392 12.635 1.00 69.75 100 THR A O 1
ATOM 844 N N . ILE A 1 101 ? -11.619 -2.687 13.432 1.00 60.88 101 ILE A N 1
ATOM 845 C CA . ILE A 1 101 ? -11.618 -4.160 13.385 1.00 60.88 101 ILE A CA 1
ATOM 846 C C . ILE A 1 101 ? -11.713 -4.822 14.775 1.00 60.88 101 ILE A C 1
ATOM 848 O O . ILE A 1 101 ? -12.097 -5.992 14.833 1.00 60.88 101 ILE A O 1
ATOM 852 N N . SER A 1 102 ? -11.519 -4.090 15.884 1.00 48.91 102 SER A N 1
ATOM 853 C CA . SER A 1 102 ? -11.650 -4.619 17.267 1.00 48.91 102 SER A CA 1
ATOM 854 C C . SER A 1 102 ? -12.997 -5.283 17.539 1.00 48.91 102 SER A C 1
ATOM 856 O O . SER A 1 102 ? -14.045 -4.633 17.343 1.00 48.91 102 SER A O 1
#

Secondary structure (DSSP, 8-state):
-PPPHHHHHHHHHHHHHHHHHH-TTS-TTSTTS-TTTTHHHHHHHHHHHHTT--HHHHHHHHHHIIIIII-----HHHHHHHHHHHHHHHHHHHHHTGGG--

pLDDT: mean 91.33, std 8.29, range [48.91, 97.56]

Radius of gyration: 13.74 Å; chains: 1; bounding box: 38×20×38 Å